Protein AF-A0A814H463-F1 (afdb_monomer_lite)

pLDDT: mean 72.09, std 17.83, range [36.09, 96.56]

Radius of gyration: 18.34 Å; chains: 1; bounding box: 40×36×51 Å

Secondary structure (DSSP, 8-state):
--HHHHHHHHHTT---EEE-SSTTSSS-HHHHHHHHHH----SS--HHHHHH---SHHHHS-TTS--S-B-TTS-B---SEEEEETT-TT-SS---HHHHH-TTSSS-TT--TTS-HHHHHHHHTS-S-GGGTT-HHHHHHHHHHHHHHHHHHHS-TTSPPEEEEE-

Foldseek 3Di:
DAPVVVVVCVVVVHFFEDEQLLLLWLDFLQQSLQCAQFQQHDLDDTLCCLPVVQNDNVSRRDPRRRHDQAGPNGDHDAGQEYEAAPVCPDSNSPPPVCLVPVVPPVVRPVDPVVDDPVRVVVVSPDDPNCVCDPDVVVRVVNRVVSNQVSQCVRDPPVRRHHYHYHD

Structure (mmCIF, N/CA/C/O backbone):
data_AF-A0A814H463-F1
#
_entry.id   AF-A0A814H463-F1
#
loop_
_atom_site.group_PDB
_atom_site.id
_atom_site.type_symbol
_atom_site.label_atom_id
_atom_site.label_alt_id
_atom_site.label_comp_id
_atom_site.label_asym_id
_atom_site.label_entity_id
_atom_site.label_seq_id
_atom_site.pdbx_PDB_ins_code
_atom_site.Cartn_x
_atom_site.Cartn_y
_atom_site.Cartn_z
_atom_site.occupancy
_atom_site.B_iso_or_equiv
_atom_site.auth_seq_id
_atom_site.auth_comp_id
_atom_site.auth_asym_id
_atom_site.auth_atom_id
_atom_site.pdbx_PDB_model_num
ATOM 1 N N . MET A 1 1 ? -10.450 9.766 7.659 1.00 85.50 1 MET A N 1
ATOM 2 C CA . MET A 1 1 ? -11.539 9.227 8.511 1.00 85.50 1 MET A CA 1
ATOM 3 C C . MET A 1 1 ? -11.097 9.264 9.975 1.00 85.50 1 MET A C 1
ATOM 5 O O . MET A 1 1 ? -9.921 9.019 10.214 1.00 85.50 1 MET A O 1
ATOM 9 N N . THR A 1 2 ? -11.968 9.618 10.927 1.00 95.38 2 THR A N 1
ATOM 10 C CA . THR A 1 2 ? -11.682 9.537 12.383 1.00 95.38 2 THR A CA 1
ATOM 11 C C . THR A 1 2 ? -12.017 8.148 12.931 1.00 95.38 2 THR A C 1
ATOM 13 O O . THR A 1 2 ? -12.768 7.403 12.295 1.00 95.38 2 THR A O 1
ATOM 16 N N . ASN A 1 3 ? -11.519 7.794 14.117 1.00 94.88 3 ASN A N 1
ATOM 17 C CA . ASN A 1 3 ? -11.792 6.499 14.737 1.00 94.88 3 ASN A CA 1
ATOM 18 C C . ASN A 1 3 ? -13.282 6.313 15.063 1.00 94.88 3 ASN A C 1
ATOM 20 O O . ASN A 1 3 ? -13.845 5.250 14.816 1.00 94.88 3 ASN A O 1
ATOM 24 N N . GLY A 1 4 ? -13.963 7.366 15.527 1.00 96.06 4 GLY A N 1
ATOM 25 C CA . GLY A 1 4 ? -15.411 7.318 15.773 1.00 96.06 4 GLY A CA 1
ATOM 26 C C . GLY A 1 4 ? -16.220 6.965 14.517 1.00 96.06 4 GLY A C 1
ATOM 27 O O . GLY A 1 4 ? -17.111 6.118 14.569 1.00 96.06 4 GLY A O 1
ATOM 28 N N . MET A 1 5 ? -15.862 7.553 13.372 1.00 95.56 5 MET A N 1
ATOM 29 C CA . MET A 1 5 ? -16.494 7.270 12.079 1.00 95.56 5 MET A CA 1
ATOM 30 C C . MET A 1 5 ? -16.173 5.853 11.582 1.00 95.56 5 MET A C 1
ATOM 32 O O . MET A 1 5 ? -17.073 5.140 11.144 1.00 95.56 5 MET A O 1
ATOM 36 N N . LEU A 1 6 ? -14.919 5.409 11.724 1.00 94.06 6 LEU A N 1
ATOM 37 C CA . LEU A 1 6 ? -14.509 4.037 11.412 1.00 94.06 6 LEU A CA 1
ATOM 38 C C . LEU A 1 6 ? -15.316 3.010 12.227 1.00 94.06 6 LEU A C 1
ATOM 40 O O . LEU A 1 6 ? -15.802 2.019 11.683 1.00 94.06 6 LEU A O 1
ATOM 44 N N . MET A 1 7 ? -15.497 3.248 13.530 1.00 94.75 7 MET A N 1
ATOM 45 C CA . MET A 1 7 ? -16.308 2.377 14.384 1.00 94.75 7 MET A CA 1
ATOM 46 C C . MET A 1 7 ? -17.787 2.398 13.992 1.00 94.75 7 MET A C 1
ATOM 48 O O . MET A 1 7 ? -18.442 1.359 14.054 1.00 94.75 7 MET A O 1
ATOM 52 N N . ALA A 1 8 ? -18.321 3.545 13.565 1.00 95.94 8 ALA A N 1
ATOM 53 C CA . ALA A 1 8 ? -19.694 3.637 13.077 1.00 95.94 8 ALA A CA 1
ATOM 54 C C . ALA A 1 8 ? -19.913 2.780 11.819 1.00 95.94 8 ALA A C 1
ATOM 56 O O . ALA A 1 8 ? -20.891 2.039 11.767 1.00 95.94 8 ALA A O 1
ATOM 57 N N . PHE A 1 9 ? -18.981 2.797 10.860 1.00 94.00 9 PHE A N 1
ATOM 58 C CA . PHE A 1 9 ? -19.033 1.924 9.680 1.00 94.00 9 PHE A CA 1
ATOM 59 C C . PHE A 1 9 ? -19.016 0.444 10.052 1.00 94.00 9 PHE A C 1
ATOM 61 O O . PHE A 1 9 ? -19.872 -0.316 9.602 1.00 94.00 9 PHE A O 1
ATOM 68 N N . ARG A 1 10 ? -18.117 0.048 10.957 1.00 91.88 10 ARG A N 1
ATOM 69 C CA . ARG A 1 10 ? -18.047 -1.340 11.430 1.00 91.88 10 ARG A CA 1
ATOM 70 C C . ARG A 1 10 ? -19.323 -1.802 12.124 1.00 91.88 10 ARG A C 1
ATOM 72 O O . ARG A 1 10 ? -19.746 -2.929 11.912 1.00 91.88 10 ARG A O 1
ATOM 79 N N . ARG A 1 11 ? -19.970 -0.937 12.915 1.00 96.06 11 ARG A N 1
ATOM 80 C CA . ARG A 1 11 ? -21.266 -1.245 13.554 1.00 96.06 11 ARG A CA 1
ATOM 81 C C . ARG A 1 11 ? -22.400 -1.451 12.549 1.00 96.06 11 ARG A C 1
ATOM 83 O O . ARG A 1 11 ? -23.375 -2.107 12.886 1.00 96.06 11 ARG A O 1
ATOM 90 N N . GLN A 1 12 ? -22.269 -0.902 11.344 1.00 96.56 12 GLN A N 1
ATOM 91 C CA . GLN A 1 12 ? -23.203 -1.097 10.233 1.00 96.56 12 GLN A CA 1
ATOM 92 C C . GLN A 1 12 ? -22.777 -2.245 9.300 1.00 96.56 12 GLN A C 1
ATOM 94 O O . GLN A 1 12 ? -23.306 -2.361 8.200 1.00 96.56 12 GLN A O 1
ATOM 99 N N . ASN A 1 13 ? -21.819 -3.087 9.715 1.00 93.06 13 ASN A N 1
ATOM 100 C CA . ASN A 1 13 ? -21.256 -4.181 8.915 1.00 93.06 13 ASN A CA 1
ATOM 101 C C . ASN A 1 13 ? -20.676 -3.733 7.559 1.00 93.06 13 ASN A C 1
ATOM 103 O O . ASN A 1 13 ? -20.691 -4.491 6.591 1.00 93.06 13 ASN A O 1
ATOM 107 N N . LEU A 1 14 ? -20.149 -2.508 7.483 1.00 92.94 14 LEU A N 1
ATOM 108 C CA . LEU A 1 14 ? -19.437 -2.028 6.302 1.00 92.94 14 LEU A CA 1
ATOM 109 C C . LEU A 1 14 ? -17.956 -2.405 6.391 1.00 92.94 14 LEU A C 1
ATOM 111 O O . LEU A 1 14 ? -17.269 -2.019 7.341 1.00 92.94 14 LEU A O 1
ATOM 115 N N . SER A 1 15 ? -17.469 -3.131 5.385 1.00 90.69 15 SER A N 1
ATOM 116 C CA . SER A 1 15 ? -16.057 -3.493 5.248 1.00 90.69 15 SER A CA 1
ATOM 117 C C . SER A 1 15 ? -15.208 -2.303 4.808 1.00 90.69 15 SER A C 1
ATOM 119 O O . SER A 1 15 ? -15.599 -1.512 3.949 1.00 90.69 15 SER A O 1
ATOM 121 N N . ILE A 1 16 ? -14.007 -2.206 5.369 1.00 91.25 16 ILE A N 1
ATOM 122 C CA . ILE A 1 16 ? -13.009 -1.201 5.027 1.00 91.25 16 ILE A CA 1
ATOM 123 C C . ILE A 1 16 ? -12.014 -1.812 4.050 1.00 91.25 16 ILE A C 1
ATOM 125 O O . ILE A 1 16 ? -11.153 -2.609 4.428 1.00 91.25 16 ILE A O 1
ATOM 129 N N . ILE A 1 17 ? -12.144 -1.407 2.791 1.00 91.06 17 ILE A N 1
ATOM 130 C CA . ILE A 1 17 ? -11.263 -1.809 1.699 1.00 91.06 17 ILE A CA 1
ATOM 131 C C . ILE A 1 17 ? -10.278 -0.674 1.433 1.00 91.06 17 ILE A C 1
ATOM 133 O O . ILE A 1 17 ? -10.687 0.478 1.277 1.00 91.06 17 ILE A O 1
ATOM 137 N N . VAL A 1 18 ? -8.989 -0.994 1.375 1.00 87.75 18 VAL A N 1
ATOM 138 C CA . VAL A 1 18 ? -7.926 -0.024 1.092 1.00 87.75 18 VAL A CA 1
ATOM 139 C C . VAL A 1 18 ? -7.151 -0.458 -0.145 1.00 87.75 18 VAL A C 1
ATOM 141 O O . VAL A 1 18 ? -6.813 -1.629 -0.293 1.00 87.75 18 VAL A O 1
ATOM 144 N N . ILE A 1 19 ? -6.867 0.497 -1.030 1.00 82.94 19 ILE A N 1
ATOM 145 C CA . ILE A 1 19 ? -5.918 0.325 -2.133 1.00 82.94 19 ILE A CA 1
ATOM 146 C C . ILE A 1 19 ? -4.557 0.803 -1.629 1.00 82.94 19 ILE A C 1
ATOM 148 O O . ILE A 1 19 ? -4.449 1.943 -1.174 1.00 82.94 19 ILE A O 1
ATOM 152 N N . SER A 1 20 ? -3.547 -0.066 -1.683 1.00 74.56 20 SER A N 1
ATOM 153 C CA . SER A 1 20 ? -2.204 0.257 -1.191 1.00 74.56 20 SER A CA 1
ATOM 154 C C . SER A 1 20 ? -1.554 1.346 -2.055 1.00 74.56 20 SER A C 1
ATOM 156 O O . SER A 1 20 ? -1.396 1.145 -3.263 1.00 74.56 20 SER A O 1
ATOM 158 N N . PRO A 1 21 ? -1.135 2.485 -1.472 1.00 64.94 21 PRO A N 1
ATOM 159 C CA . PRO A 1 21 ? -0.386 3.507 -2.200 1.00 64.94 21 PRO A CA 1
ATOM 160 C C . PRO A 1 21 ? 1.077 3.104 -2.428 1.00 64.94 21 PRO A C 1
ATOM 162 O O . PRO A 1 21 ? 1.721 3.617 -3.338 1.00 64.94 21 PRO A O 1
ATOM 165 N N . ALA A 1 22 ? 1.622 2.208 -1.598 1.00 69.75 22 ALA A N 1
ATOM 166 C CA . ALA A 1 22 ? 3.014 1.781 -1.683 1.00 69.75 22 ALA A CA 1
ATOM 167 C C . ALA A 1 22 ? 3.231 0.816 -2.852 1.00 69.75 22 ALA A C 1
ATOM 169 O O . ALA A 1 22 ? 4.258 0.885 -3.518 1.00 69.75 22 ALA A O 1
ATOM 170 N N . PHE A 1 23 ? 2.255 -0.046 -3.136 1.00 68.69 23 PHE A N 1
ATOM 171 C CA . PHE A 1 23 ? 2.381 -1.135 -4.104 1.00 68.69 23 PHE A CA 1
ATOM 172 C C . PHE A 1 23 ? 2.680 -0.697 -5.549 1.00 68.69 23 PHE A C 1
ATOM 174 O O . PHE A 1 23 ? 3.088 -1.487 -6.388 1.00 68.69 23 PHE A O 1
ATOM 181 N N . THR A 1 24 ? 2.532 0.588 -5.840 1.00 62.59 24 THR A N 1
ATOM 182 C CA . THR A 1 24 ? 2.721 1.166 -7.175 1.00 62.59 24 THR A CA 1
ATOM 183 C C . THR A 1 24 ? 4.151 1.660 -7.389 1.00 62.59 24 THR A C 1
ATOM 185 O O . THR A 1 24 ? 4.487 2.237 -8.423 1.00 62.59 24 THR A O 1
ATOM 188 N N . GLN A 1 25 ? 5.002 1.441 -6.385 1.00 71.25 25 GLN A N 1
ATOM 189 C CA . GLN A 1 25 ? 6.413 1.771 -6.382 1.00 71.25 25 GLN A CA 1
ATOM 190 C C . GLN A 1 25 ? 7.261 0.587 -6.840 1.00 71.25 25 GLN A C 1
ATOM 192 O O . GLN A 1 25 ? 6.997 -0.559 -6.489 1.00 71.25 25 GLN A O 1
ATOM 197 N N . CYS A 1 26 ? 8.354 0.881 -7.544 1.00 72.69 26 CYS A N 1
ATOM 198 C CA . CYS A 1 26 ? 9.319 -0.121 -7.995 1.00 72.69 26 CYS A CA 1
ATOM 199 C C . CYS A 1 26 ? 10.256 -0.591 -6.871 1.00 72.69 26 CYS A C 1
ATOM 201 O O . CYS A 1 26 ? 11.472 -0.376 -6.928 1.00 72.69 26 CYS A O 1
ATOM 203 N N . TYR A 1 27 ? 9.686 -1.231 -5.854 1.00 77.69 27 TYR A N 1
ATOM 204 C CA . TYR A 1 27 ? 10.400 -1.853 -4.744 1.00 77.69 27 TYR A CA 1
ATOM 205 C C . TYR A 1 27 ? 9.975 -3.306 -4.566 1.00 77.69 27 TYR A C 1
ATOM 207 O O . TYR A 1 27 ? 8.881 -3.695 -4.958 1.00 77.69 27 TYR A O 1
ATOM 215 N N . ASP A 1 28 ? 10.844 -4.095 -3.940 1.00 81.50 28 ASP A N 1
ATOM 216 C CA . ASP A 1 28 ? 10.504 -5.457 -3.551 1.00 81.50 28 ASP A CA 1
ATOM 217 C C . ASP A 1 28 ? 9.440 -5.465 -2.441 1.00 81.50 28 ASP A C 1
ATOM 219 O O . ASP A 1 28 ? 9.294 -4.508 -1.670 1.00 81.50 28 ASP A O 1
ATOM 223 N N . GLY A 1 29 ? 8.732 -6.586 -2.314 1.00 83.19 29 GLY A N 1
ATOM 224 C CA . GLY A 1 29 ? 7.609 -6.709 -1.386 1.00 83.19 29 GLY A CA 1
ATOM 225 C C . GLY A 1 29 ? 7.938 -6.427 0.082 1.00 83.19 29 GLY A C 1
ATOM 226 O O . GLY A 1 29 ? 7.078 -5.934 0.813 1.00 83.19 29 GLY A O 1
ATOM 227 N N . THR A 1 30 ? 9.174 -6.684 0.528 1.00 88.50 30 THR A N 1
ATOM 228 C CA . THR A 1 30 ? 9.589 -6.392 1.909 1.00 88.50 30 THR A CA 1
ATOM 229 C C . THR A 1 30 ? 9.639 -4.888 2.137 1.00 88.50 30 THR A C 1
ATOM 231 O O . THR A 1 30 ? 9.033 -4.387 3.082 1.00 88.50 30 THR A O 1
ATOM 234 N N . SER A 1 31 ? 10.321 -4.164 1.247 1.00 87.00 31 SER A N 1
ATOM 235 C CA . SER A 1 31 ? 10.424 -2.704 1.298 1.00 87.00 31 SER A CA 1
ATOM 236 C C . SER A 1 31 ? 9.043 -2.042 1.248 1.00 87.00 31 SER A C 1
ATOM 238 O O . SER A 1 31 ? 8.770 -1.114 2.008 1.00 87.00 31 SER A O 1
ATOM 240 N N . LEU A 1 32 ? 8.146 -2.557 0.401 1.00 84.62 32 LEU A N 1
ATOM 241 C CA . LEU A 1 32 ? 6.760 -2.093 0.308 1.00 84.62 32 LEU A CA 1
ATOM 242 C C . LEU A 1 32 ? 5.985 -2.310 1.610 1.00 84.62 32 LEU A C 1
ATOM 244 O O . LEU A 1 32 ? 5.335 -1.386 2.096 1.00 84.62 32 LEU A O 1
ATOM 248 N N . GLY A 1 33 ? 6.084 -3.500 2.206 1.00 88.75 33 GLY A N 1
ATOM 249 C CA . GLY A 1 33 ? 5.427 -3.803 3.476 1.00 88.75 33 GLY A CA 1
ATOM 250 C C . GLY A 1 33 ? 5.954 -2.942 4.626 1.00 88.75 33 GLY A C 1
ATOM 251 O O . GLY A 1 33 ? 5.171 -2.414 5.413 1.00 88.75 33 GLY A O 1
ATOM 252 N N . LEU A 1 34 ? 7.272 -2.751 4.724 1.00 89.94 34 LEU A N 1
ATOM 253 C CA . LEU A 1 34 ? 7.882 -1.922 5.770 1.00 89.94 34 LEU A CA 1
ATOM 254 C C . LEU A 1 34 ? 7.455 -0.456 5.648 1.00 89.94 34 LEU A C 1
ATOM 256 O O . LEU A 1 34 ? 7.088 0.171 6.648 1.00 89.94 34 LEU A O 1
ATOM 260 N N . LEU A 1 35 ? 7.414 0.064 4.422 1.00 85.75 35 LEU A N 1
ATOM 261 C CA . LEU A 1 35 ? 6.891 1.395 4.159 1.00 85.75 35 LEU A CA 1
ATOM 262 C C . LEU A 1 35 ? 5.412 1.495 4.541 1.00 85.75 35 LEU A C 1
ATOM 264 O O . LEU A 1 35 ? 5.008 2.462 5.184 1.00 85.75 35 LEU A O 1
ATOM 268 N N . GLU A 1 36 ? 4.595 0.509 4.175 1.00 87.75 36 GLU A N 1
ATOM 269 C CA . GLU A 1 36 ? 3.152 0.621 4.354 1.00 87.75 36 GLU A CA 1
ATOM 270 C C . GLU A 1 36 ? 2.711 0.451 5.820 1.00 87.75 36 GLU A C 1
ATOM 272 O O . GLU A 1 36 ? 1.894 1.205 6.357 1.00 87.75 36 GLU A O 1
ATOM 277 N N . PHE A 1 37 ? 3.288 -0.536 6.498 1.00 89.50 37 PHE A N 1
ATOM 278 C CA . PHE A 1 37 ? 2.876 -0.928 7.841 1.00 89.50 37 PHE A CA 1
ATOM 279 C C . PHE A 1 37 ? 3.633 -0.206 8.946 1.00 89.50 37 PHE A C 1
ATOM 281 O O . PHE A 1 37 ? 3.108 -0.087 10.052 1.00 89.50 37 PHE A O 1
ATOM 288 N N . TYR A 1 38 ? 4.847 0.269 8.680 1.00 90.31 38 TYR A N 1
ATOM 289 C CA . TYR A 1 38 ? 5.696 0.900 9.691 1.00 90.31 38 TYR A CA 1
ATOM 290 C C . TYR A 1 38 ? 6.170 2.294 9.290 1.00 90.31 38 TYR A C 1
ATOM 292 O O . TYR A 1 38 ? 6.787 2.963 10.108 1.00 90.31 38 TYR A O 1
ATOM 300 N N . GLY A 1 39 ? 5.878 2.755 8.070 1.00 85.94 39 GLY A N 1
ATOM 301 C CA . GLY A 1 39 ? 6.338 4.061 7.601 1.00 85.94 39 GLY A CA 1
ATOM 302 C C . GLY A 1 39 ? 7.849 4.114 7.393 1.00 85.94 39 GLY A C 1
ATOM 303 O O . GLY A 1 39 ? 8.414 5.198 7.408 1.00 85.94 39 GLY A O 1
ATOM 304 N N . GLN A 1 40 ? 8.512 2.964 7.224 1.00 88.62 40 GLN A N 1
ATOM 305 C CA . GLN A 1 40 ? 9.948 2.908 6.954 1.00 88.62 40 GLN A CA 1
ATOM 306 C C . GLN A 1 40 ? 10.192 3.157 5.470 1.00 88.62 40 GLN A C 1
ATOM 308 O O . GLN A 1 40 ? 9.899 2.312 4.621 1.00 88.62 40 GLN A O 1
ATOM 313 N N . SER A 1 41 ? 10.699 4.340 5.143 1.00 79.38 41 SER A N 1
ATOM 314 C CA . SER A 1 41 ? 10.949 4.708 3.759 1.00 79.38 41 SER A CA 1
ATOM 315 C C . SER A 1 41 ? 12.205 4.014 3.221 1.00 79.38 41 SER A C 1
ATOM 317 O O . SER A 1 41 ? 13.257 4.072 3.854 1.00 79.38 41 SER A O 1
ATOM 319 N N . PRO A 1 42 ? 12.169 3.426 2.011 1.00 77.06 42 PRO A N 1
ATOM 320 C CA . PRO A 1 42 ? 13.383 2.943 1.365 1.00 77.06 42 PRO A CA 1
ATOM 321 C C . PRO A 1 42 ? 14.364 4.098 1.103 1.00 77.06 42 PRO A C 1
ATOM 323 O O . PRO A 1 42 ? 13.968 5.241 0.865 1.00 77.06 42 PRO A O 1
ATOM 326 N N . SER A 1 43 ? 15.662 3.785 1.090 1.00 70.81 43 SER A N 1
ATOM 327 C CA . SER A 1 43 ? 16.737 4.777 0.925 1.00 70.81 43 SER A CA 1
ATOM 328 C C . SER A 1 43 ? 16.746 5.460 -0.448 1.00 70.81 43 SER A C 1
ATOM 330 O O . SER A 1 43 ? 17.177 6.606 -0.570 1.00 70.81 43 SER A O 1
ATOM 332 N N . LYS A 1 44 ? 16.233 4.787 -1.484 1.00 70.81 44 LYS A N 1
ATOM 333 C CA . LYS A 1 44 ? 16.122 5.316 -2.856 1.00 70.81 44 LYS A CA 1
ATOM 334 C C . LYS A 1 44 ? 14.979 6.337 -2.973 1.00 70.81 44 LYS A C 1
ATOM 336 O O . LYS A 1 44 ? 14.073 6.344 -2.144 1.00 70.81 44 LYS A O 1
ATOM 341 N N . ASN A 1 45 ? 14.982 7.148 -4.033 1.00 68.06 45 ASN A N 1
ATOM 342 C CA . ASN A 1 45 ? 13.873 8.058 -4.356 1.00 68.06 45 ASN A CA 1
ATOM 343 C C . ASN A 1 45 ? 12.566 7.280 -4.566 1.00 68.06 45 ASN A C 1
ATOM 345 O O . ASN A 1 45 ? 12.547 6.344 -5.362 1.00 68.06 45 ASN A O 1
ATOM 349 N N . ASN A 1 46 ? 11.497 7.697 -3.885 1.00 69.44 46 ASN A N 1
ATOM 350 C CA . ASN A 1 46 ? 10.167 7.080 -3.912 1.00 69.44 46 ASN A CA 1
ATOM 351 C C . ASN A 1 46 ? 9.072 8.115 -4.249 1.00 69.44 46 ASN A C 1
ATOM 353 O O . ASN A 1 46 ? 9.365 9.291 -4.490 1.00 69.44 46 ASN A O 1
ATOM 357 N N . LEU A 1 47 ? 7.807 7.682 -4.198 1.00 65.50 47 LEU A N 1
ATOM 358 C CA . LEU A 1 47 ? 6.598 8.498 -4.364 1.00 65.50 47 LEU A CA 1
ATOM 359 C C . LEU A 1 47 ? 6.651 9.813 -3.582 1.00 65.50 47 LEU A C 1
ATOM 361 O O . LEU A 1 47 ? 6.183 10.829 -4.078 1.00 65.50 47 LEU A O 1
ATOM 365 N N . PHE A 1 48 ? 7.197 9.816 -2.365 1.00 65.75 48 PHE A N 1
ATOM 366 C CA . PHE A 1 48 ? 7.184 11.007 -1.520 1.00 65.75 48 PHE A CA 1
ATOM 367 C C . PHE A 1 48 ? 8.074 12.109 -2.058 1.00 65.75 48 PHE A C 1
ATOM 369 O O . PHE A 1 48 ? 7.661 13.264 -2.090 1.00 65.75 48 PHE A O 1
ATOM 376 N N . CYS A 1 49 ? 9.254 11.750 -2.555 1.00 67.81 49 CYS A N 1
ATOM 377 C CA . CYS A 1 49 ? 10.110 12.710 -3.233 1.00 67.81 49 CYS A CA 1
ATOM 378 C C . CYS A 1 49 ? 9.476 13.167 -4.556 1.00 67.81 49 CYS A C 1
ATOM 380 O O . CYS A 1 49 ? 9.536 14.341 -4.900 1.00 67.81 49 CYS A O 1
ATOM 382 N N . GLN A 1 50 ? 8.821 12.256 -5.281 1.00 64.62 50 GLN A N 1
ATOM 383 C CA . GLN A 1 50 ? 8.276 12.539 -6.612 1.00 64.62 50 GLN A CA 1
ATOM 384 C C . GLN A 1 50 ? 6.979 13.366 -6.593 1.00 64.62 50 GLN A C 1
ATOM 386 O O . GLN A 1 50 ? 6.820 14.249 -7.428 1.00 64.62 50 GLN A O 1
ATOM 391 N N . ILE A 1 51 ? 6.069 13.102 -5.653 1.00 58.88 51 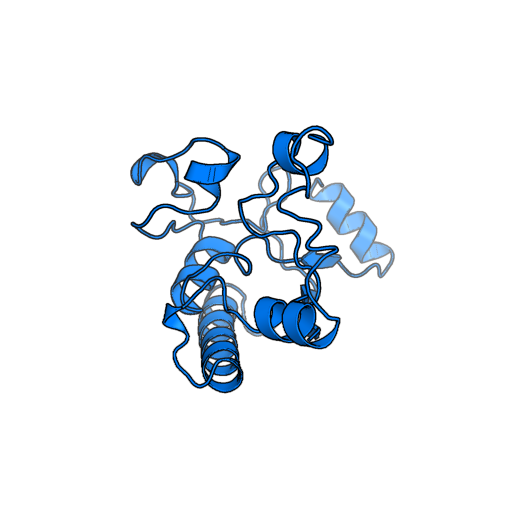ILE A N 1
ATOM 392 C CA . ILE A 1 51 ? 4.751 13.754 -5.563 1.00 58.88 51 ILE A CA 1
ATOM 393 C C . ILE A 1 51 ? 4.747 14.865 -4.515 1.00 58.88 51 ILE A C 1
ATOM 395 O O . ILE A 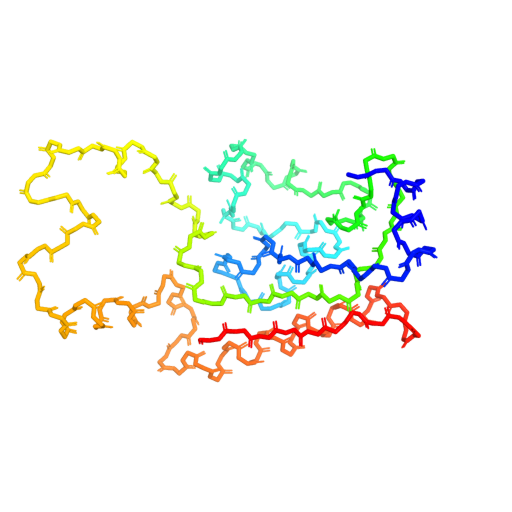1 51 ? 4.205 15.940 -4.756 1.00 58.88 51 ILE A O 1
ATOM 399 N N . PHE A 1 52 ? 5.340 14.611 -3.348 1.00 61.75 52 PHE A N 1
ATOM 400 C CA . PHE A 1 52 ? 5.267 15.518 -2.201 1.00 61.75 52 PHE A CA 1
ATOM 401 C C . PHE A 1 52 ? 6.550 16.333 -1.989 1.00 61.75 52 PHE A C 1
ATOM 403 O O . PHE A 1 52 ? 6.583 17.165 -1.091 1.00 61.75 52 PHE A O 1
ATOM 410 N N . GLN A 1 53 ? 7.589 16.116 -2.809 1.00 70.19 53 GLN A N 1
ATOM 411 C CA . GLN A 1 53 ? 8.906 16.762 -2.701 1.00 70.19 53 GLN A CA 1
ATOM 412 C C . GLN A 1 53 ? 9.618 16.527 -1.356 1.00 70.19 53 GLN A C 1
ATOM 414 O O . GLN A 1 53 ? 10.526 17.265 -0.983 1.00 70.19 53 GLN A O 1
ATOM 419 N N . ILE A 1 54 ? 9.248 15.460 -0.645 1.00 70.19 54 ILE A N 1
ATOM 420 C CA . ILE A 1 54 ? 9.898 15.039 0.599 1.00 70.19 54 ILE A CA 1
ATOM 421 C C . ILE A 1 54 ? 10.986 14.033 0.217 1.00 70.19 54 ILE A C 1
ATOM 423 O O . ILE A 1 54 ? 10.706 12.849 0.023 1.00 70.19 54 ILE A O 1
ATOM 427 N N . CYS A 1 55 ? 12.211 14.519 0.007 1.00 76.62 55 CYS A N 1
ATOM 428 C CA . CYS A 1 55 ? 13.309 13.725 -0.562 1.00 76.62 55 CYS A CA 1
ATOM 429 C C . CYS A 1 55 ? 14.381 13.303 0.452 1.00 76.62 55 CYS A C 1
ATOM 431 O O . CYS A 1 55 ? 15.063 12.301 0.222 1.00 76.62 55 CYS A O 1
ATOM 433 N N . ASP A 1 56 ? 14.530 14.021 1.567 1.00 78.69 56 ASP A N 1
ATOM 434 C CA . ASP A 1 56 ? 15.491 13.651 2.608 1.00 78.69 56 ASP A CA 1
ATOM 435 C C . ASP A 1 56 ? 15.080 12.303 3.234 1.00 78.69 56 ASP A C 1
ATOM 437 O O . ASP A 1 56 ? 13.915 12.135 3.596 1.00 78.69 56 ASP A O 1
ATOM 441 N N . PRO A 1 57 ? 15.966 11.289 3.316 1.00 73.75 57 PRO A N 1
ATOM 442 C CA . PRO A 1 57 ? 15.675 10.051 4.040 1.00 73.75 57 PRO A CA 1
ATOM 443 C C . PRO A 1 57 ? 15.092 10.262 5.444 1.00 73.75 57 PRO A C 1
ATOM 445 O O . PRO A 1 57 ? 14.175 9.535 5.813 1.00 73.75 57 PRO A O 1
ATOM 448 N N . ILE A 1 58 ? 15.574 11.263 6.187 1.00 76.12 58 ILE A N 1
ATOM 449 C CA . ILE A 1 58 ? 15.162 11.531 7.573 1.00 76.12 58 ILE A CA 1
ATOM 450 C C . ILE A 1 58 ? 13.702 11.995 7.636 1.00 76.12 58 ILE A C 1
ATOM 452 O O . ILE A 1 58 ? 12.970 11.603 8.539 1.00 76.12 58 ILE A O 1
ATOM 456 N N . ASP A 1 59 ? 13.259 12.773 6.648 1.00 76.94 59 ASP A N 1
ATOM 457 C CA . ASP A 1 59 ? 11.910 13.354 6.615 1.00 76.94 59 ASP A CA 1
ATOM 458 C C . ASP A 1 59 ? 10.849 12.399 6.044 1.00 76.94 59 ASP A C 1
ATOM 460 O O . ASP A 1 59 ? 9.654 12.702 6.056 1.00 76.94 59 ASP A O 1
ATOM 464 N N . ARG A 1 60 ? 11.270 11.253 5.497 1.00 76.19 60 ARG A N 1
ATOM 465 C CA . ARG A 1 60 ? 10.377 10.280 4.850 1.00 76.19 60 ARG A CA 1
ATOM 466 C C . ARG A 1 60 ? 9.905 9.169 5.780 1.00 76.19 60 ARG A C 1
ATOM 468 O O . ARG A 1 60 ? 8.969 8.453 5.420 1.00 76.19 60 ARG A O 1
ATOM 475 N N . GLU A 1 61 ? 10.556 8.988 6.922 1.00 82.69 61 GLU A N 1
ATOM 476 C CA . GLU A 1 61 ? 10.175 7.970 7.897 1.00 82.69 61 GLU A CA 1
ATOM 477 C C . GLU A 1 61 ? 9.088 8.489 8.843 1.00 82.69 61 GLU A C 1
ATOM 479 O O . GLU A 1 61 ? 9.133 9.629 9.304 1.00 82.69 61 GLU A O 1
ATOM 484 N N . ASP A 1 62 ? 8.103 7.647 9.164 1.00 83.31 62 ASP A N 1
ATOM 485 C CA . ASP A 1 62 ? 7.166 7.963 10.245 1.00 83.31 62 ASP A CA 1
ATOM 486 C C . ASP A 1 62 ? 7.891 7.836 11.596 1.00 83.31 62 ASP A C 1
ATOM 488 O O . ASP A 1 62 ? 8.219 6.714 12.002 1.00 83.31 62 ASP A O 1
ATOM 492 N N . PRO A 1 63 ? 8.077 8.934 12.355 1.00 81.75 63 PRO A N 1
ATOM 493 C CA . PRO A 1 63 ? 8.803 8.896 13.623 1.00 81.75 63 PRO A CA 1
ATOM 494 C C . PRO A 1 63 ? 8.117 8.028 14.686 1.00 81.75 63 PRO A C 1
ATOM 496 O O . PRO A 1 63 ? 8.741 7.652 15.676 1.00 81.75 63 PRO A O 1
ATOM 499 N N . ASN A 1 64 ? 6.833 7.702 14.510 1.00 84.25 64 ASN A N 1
ATOM 500 C CA . ASN A 1 64 ? 6.072 6.865 15.435 1.00 84.25 64 ASN A CA 1
ATOM 501 C C . ASN A 1 64 ? 5.954 5.403 14.979 1.00 84.25 64 ASN A C 1
ATOM 503 O O . ASN A 1 64 ? 5.306 4.611 15.668 1.00 84.25 64 ASN A O 1
ATOM 507 N N . GLY A 1 65 ? 6.508 5.039 13.818 1.00 85.69 65 GLY A N 1
ATOM 508 C CA . GLY A 1 65 ? 6.450 3.675 13.288 1.00 85.69 65 GLY A CA 1
ATOM 509 C C . GLY A 1 65 ? 5.027 3.148 13.042 1.00 85.69 65 GLY A C 1
ATOM 510 O O . GLY A 1 65 ? 4.783 1.933 13.080 1.00 85.69 65 GLY A O 1
ATOM 511 N N . LYS A 1 66 ? 4.040 4.038 12.873 1.00 84.44 66 LYS A N 1
ATOM 512 C CA . LYS A 1 66 ? 2.629 3.670 12.702 1.00 84.44 66 LYS A CA 1
ATOM 513 C C . LYS A 1 66 ? 2.320 3.296 11.258 1.00 84.44 66 LYS A C 1
ATOM 515 O O . LYS A 1 66 ? 1.471 2.424 11.061 1.00 84.44 66 LYS A O 1
ATOM 520 N N . GLY A 1 67 ? 3.028 3.885 10.296 1.00 87.56 67 GLY A N 1
ATOM 521 C CA . GLY A 1 67 ? 2.793 3.683 8.869 1.00 87.56 67 GLY A CA 1
ATOM 522 C C . GLY A 1 67 ? 1.495 4.345 8.415 1.00 87.56 67 GLY A C 1
ATOM 523 O O . GLY A 1 67 ? 1.100 5.383 8.940 1.00 87.56 67 GLY A O 1
ATOM 524 N N . TRP A 1 68 ? 0.809 3.747 7.441 1.00 84.62 68 TRP A N 1
ATOM 525 C CA . TRP A 1 68 ? -0.323 4.398 6.767 1.00 84.62 68 TRP A CA 1
ATOM 526 C C . TRP A 1 68 ? -1.697 4.071 7.349 1.00 84.62 68 TRP A C 1
ATOM 528 O O . TRP A 1 68 ? -2.654 4.820 7.144 1.00 84.62 68 TRP A O 1
ATOM 538 N N . PHE A 1 69 ? -1.825 2.969 8.090 1.00 88.25 69 PHE A N 1
ATOM 539 C CA . PHE A 1 69 ? -3.109 2.513 8.631 1.00 88.25 69 PHE A CA 1
ATOM 540 C C . PHE A 1 69 ? -3.430 3.175 9.971 1.00 88.25 69 PHE A C 1
ATOM 542 O O . PHE A 1 69 ? -3.563 2.533 11.015 1.00 88.25 69 PHE A O 1
ATOM 549 N N . VAL A 1 70 ? -3.563 4.496 9.919 1.00 89.38 70 VAL A N 1
ATOM 550 C CA . VAL A 1 70 ? -3.911 5.364 11.041 1.00 89.38 70 VAL A CA 1
ATOM 551 C C . VAL A 1 70 ? -5.070 6.274 10.660 1.00 89.38 70 VAL A C 1
ATOM 553 O O . VAL A 1 70 ? -5.166 6.790 9.548 1.00 89.38 70 VAL A O 1
ATOM 556 N N . THR A 1 71 ? -5.991 6.468 11.593 1.00 90.88 71 THR A N 1
ATOM 557 C CA . THR A 1 71 ? -7.080 7.429 11.446 1.00 90.88 71 THR A CA 1
ATOM 558 C C . THR A 1 71 ? -6.563 8.857 11.632 1.00 90.88 71 THR A C 1
ATOM 560 O O . THR A 1 71 ? -5.476 9.087 12.158 1.00 90.88 71 THR A O 1
ATOM 563 N N . LYS A 1 72 ? -7.358 9.856 11.229 1.00 89.94 72 LYS A N 1
ATOM 564 C CA . LYS A 1 72 ? -6.986 11.283 11.329 1.00 89.94 72 LYS A CA 1
ATOM 565 C C . LYS A 1 72 ? -6.696 11.731 12.772 1.00 89.94 72 LYS A C 1
ATOM 567 O O . LYS A 1 72 ? -5.925 12.653 12.989 1.00 89.94 72 LYS A O 1
ATOM 572 N N . ASP A 1 73 ? -7.331 11.085 13.739 1.00 93.69 73 ASP A N 1
ATOM 573 C CA . ASP A 1 73 ? -7.148 11.257 15.183 1.00 93.69 73 ASP A CA 1
ATOM 574 C C . ASP A 1 73 ? -6.043 10.351 15.770 1.00 93.69 73 ASP A C 1
ATOM 576 O O . ASP A 1 73 ? -5.895 10.267 16.984 1.00 93.69 73 ASP A O 1
ATOM 580 N N . GLY A 1 74 ? -5.238 9.695 14.926 1.00 88.94 74 GLY A N 1
ATOM 581 C CA . GLY A 1 74 ? -3.988 9.034 15.312 1.00 88.94 74 GLY A CA 1
ATOM 582 C C . GLY A 1 74 ? -4.115 7.599 15.830 1.00 88.94 74 GLY A C 1
ATOM 583 O O . GLY A 1 74 ? -3.116 7.047 16.310 1.00 88.94 74 GLY A O 1
ATOM 584 N N . PHE A 1 75 ? -5.300 6.988 15.733 1.00 90.81 75 PHE A N 1
ATOM 585 C CA . PHE A 1 75 ? -5.529 5.599 16.133 1.00 90.81 75 PHE A CA 1
ATOM 586 C C . PHE A 1 75 ? -5.179 4.645 14.998 1.00 90.81 75 PHE A C 1
ATOM 588 O O . PHE A 1 75 ? -5.637 4.810 13.868 1.00 90.81 75 PHE A O 1
ATOM 595 N N . SER A 1 76 ? -4.395 3.616 15.307 1.00 89.00 76 SER A N 1
ATOM 596 C CA . SER A 1 76 ? -4.114 2.552 14.350 1.00 89.00 76 SER A CA 1
ATOM 597 C C . SER A 1 76 ? -5.382 1.762 14.045 1.00 89.00 76 SER A C 1
ATOM 599 O O . SER A 1 76 ? -6.197 1.496 14.933 1.00 89.00 76 SER A O 1
ATOM 601 N N . PHE A 1 77 ? -5.532 1.337 12.798 1.00 90.38 77 PHE A N 1
ATOM 602 C CA . PHE A 1 77 ? -6.587 0.420 12.399 1.00 90.38 77 PHE A CA 1
ATOM 603 C C . PHE A 1 77 ? -6.042 -0.680 11.492 1.00 90.38 77 PHE A C 1
ATOM 605 O O . PHE A 1 77 ? -4.947 -0.590 10.950 1.00 90.38 77 PHE A O 1
ATOM 612 N N . THR A 1 78 ? -6.835 -1.731 11.335 1.00 90.94 78 THR A N 1
ATOM 613 C CA . THR A 1 78 ? -6.565 -2.826 10.402 1.00 90.94 78 THR A CA 1
ATOM 614 C C . THR A 1 78 ? -7.652 -2.798 9.336 1.00 90.94 78 THR A C 1
ATOM 616 O O . THR A 1 78 ? -8.822 -2.813 9.730 1.00 90.94 78 THR A O 1
ATOM 619 N N . PRO A 1 79 ? -7.333 -2.705 8.037 1.00 90.94 79 PRO A N 1
ATOM 620 C CA . PRO A 1 79 ? -8.337 -2.833 6.985 1.00 90.94 79 PRO A CA 1
ATOM 621 C C . PRO A 1 79 ? -8.894 -4.260 6.945 1.00 90.94 79 PRO A C 1
ATOM 623 O O . PRO A 1 79 ? -8.241 -5.202 7.387 1.00 90.94 79 PRO A O 1
ATOM 626 N N . ASP A 1 80 ? -10.101 -4.423 6.414 1.00 91.75 80 ASP A N 1
ATOM 627 C CA . ASP A 1 80 ? -10.686 -5.752 6.220 1.00 91.75 80 ASP A CA 1
ATOM 628 C C . ASP A 1 80 ? -10.122 -6.405 4.947 1.00 91.75 80 ASP A C 1
ATOM 630 O O . ASP A 1 80 ? -9.923 -7.620 4.905 1.00 91.75 80 ASP A O 1
ATOM 634 N N . LEU A 1 81 ? -9.800 -5.587 3.937 1.00 91.12 81 LEU A N 1
ATOM 635 C CA . LEU A 1 81 ? -9.207 -6.029 2.679 1.00 91.12 81 LEU A CA 1
ATOM 636 C C . LEU A 1 81 ? -8.205 -5.005 2.131 1.00 91.12 81 LEU A C 1
ATOM 638 O O . LEU A 1 81 ? -8.479 -3.802 2.093 1.00 91.12 81 LEU A O 1
ATOM 642 N N . LEU A 1 82 ? -7.061 -5.505 1.671 1.00 89.12 82 LEU A N 1
ATOM 643 C CA . LEU A 1 82 ? -6.086 -4.791 0.856 1.00 89.12 82 LEU A CA 1
ATOM 644 C C . LEU A 1 82 ? -6.278 -5.197 -0.605 1.00 89.12 82 LEU A C 1
ATOM 646 O O . LEU A 1 82 ? -6.182 -6.374 -0.953 1.00 89.12 82 LEU A O 1
ATOM 650 N N . ASN A 1 83 ? -6.587 -4.220 -1.451 1.00 85.88 83 ASN A N 1
ATOM 651 C CA . ASN A 1 83 ? -6.812 -4.422 -2.874 1.00 85.88 83 ASN A CA 1
ATOM 652 C C . ASN A 1 83 ? -5.588 -3.955 -3.665 1.00 85.88 83 ASN A C 1
ATOM 654 O O . ASN A 1 83 ? -5.298 -2.758 -3.717 1.00 85.88 83 ASN A O 1
ATOM 658 N N . PHE A 1 84 ? -4.907 -4.897 -4.306 1.00 80.38 84 PHE A N 1
ATOM 659 C CA . PHE A 1 84 ? -3.853 -4.632 -5.275 1.00 80.38 84 PHE A CA 1
ATOM 660 C C . PHE A 1 84 ? -4.453 -4.714 -6.674 1.00 80.38 84 PHE A C 1
ATOM 662 O O . PHE A 1 84 ? -4.811 -5.795 -7.137 1.00 80.38 84 PHE A O 1
ATOM 669 N N . ASP A 1 85 ? -4.611 -3.569 -7.337 1.00 72.81 85 ASP A N 1
ATOM 670 C CA . ASP A 1 85 ? -5.150 -3.512 -8.696 1.00 72.81 85 ASP A CA 1
ATOM 671 C C . ASP A 1 85 ? -4.061 -3.117 -9.695 1.00 72.81 85 ASP A C 1
ATOM 673 O O . ASP A 1 85 ? -3.798 -1.936 -9.915 1.00 72.81 85 ASP A O 1
ATOM 677 N N . GLU A 1 86 ? -3.444 -4.122 -10.315 1.00 63.62 86 GLU A N 1
ATOM 678 C CA . GLU A 1 86 ? -2.424 -3.968 -11.364 1.00 63.62 86 GLU A CA 1
ATOM 679 C C . GLU A 1 86 ? -3.006 -3.409 -12.667 1.00 63.62 86 GLU A C 1
ATOM 681 O O . GLU A 1 86 ? -2.283 -2.910 -13.531 1.00 63.62 86 GLU A O 1
ATOM 686 N N . ARG A 1 87 ? -4.336 -3.458 -12.823 1.00 55.94 87 ARG A N 1
ATOM 687 C CA . ARG A 1 87 ? -5.024 -2.907 -13.995 1.00 55.94 87 ARG A CA 1
ATOM 688 C C . ARG A 1 87 ? -5.202 -1.406 -13.894 1.00 55.94 87 ARG A C 1
ATOM 690 O O . ARG A 1 87 ? -5.598 -0.811 -14.891 1.00 55.94 87 ARG A O 1
ATOM 697 N N . MET A 1 88 ? -4.970 -0.796 -12.728 1.00 51.34 88 MET A N 1
ATOM 698 C CA . MET A 1 88 ? -4.933 0.655 -12.582 1.00 51.34 88 MET A CA 1
ATOM 699 C C . MET A 1 88 ? -3.558 1.154 -13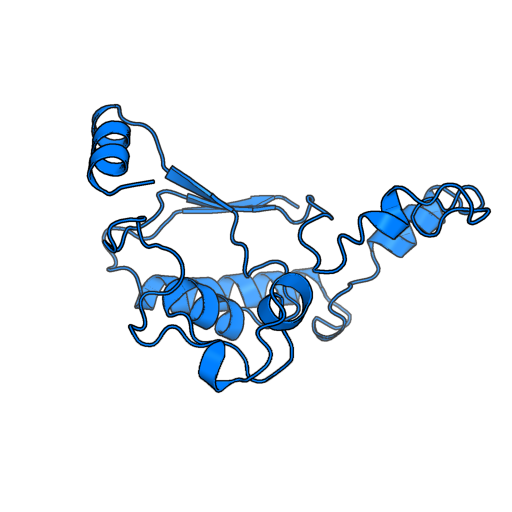.042 1.00 51.34 88 MET A C 1
ATOM 701 O O . MET A 1 88 ? -2.624 1.176 -12.243 1.00 51.34 88 MET A O 1
ATOM 705 N N . PRO A 1 89 ? -3.401 1.660 -14.280 1.00 44.81 89 PRO A N 1
ATOM 706 C CA . PRO A 1 89 ? -2.110 2.115 -14.796 1.00 44.81 89 PRO A CA 1
ATOM 707 C C . PRO A 1 89 ? -1.696 3.472 -14.187 1.00 44.81 89 PRO A C 1
ATOM 709 O O . PRO A 1 89 ? -0.839 4.160 -14.727 1.00 44.81 89 PRO A O 1
ATOM 712 N N . ASN A 1 90 ? -2.345 3.900 -13.096 1.00 36.78 90 ASN A N 1
ATOM 713 C CA . ASN A 1 90 ? -2.559 5.308 -12.745 1.00 36.78 90 ASN A CA 1
ATOM 714 C C . ASN A 1 90 ? -2.092 5.691 -11.336 1.00 36.78 90 ASN A C 1
ATOM 716 O O . ASN A 1 90 ? -2.417 6.770 -10.853 1.00 36.78 90 ASN A O 1
ATOM 720 N N . LEU A 1 91 ? -1.344 4.833 -10.658 1.00 38.72 91 LEU A N 1
ATOM 721 C CA . LEU A 1 91 ? -0.672 5.205 -9.409 1.00 38.72 91 LEU A CA 1
ATOM 722 C C . LEU A 1 91 ? 0.854 5.149 -9.552 1.00 38.72 91 LEU A C 1
ATOM 724 O O . LEU A 1 91 ? 1.590 5.234 -8.569 1.00 38.72 91 LEU A O 1
ATOM 728 N N . VAL A 1 92 ? 1.320 5.050 -10.798 1.00 36.09 92 VAL A N 1
ATOM 729 C CA . VAL A 1 92 ? 2.688 5.375 -11.186 1.00 36.09 92 VAL A CA 1
ATOM 730 C C . VAL A 1 92 ? 2.917 6.842 -10.829 1.00 36.09 92 VAL A C 1
ATOM 732 O O . VAL A 1 92 ? 2.089 7.700 -11.133 1.00 36.09 92 VAL A O 1
ATOM 735 N N . SER A 1 93 ? 4.049 7.146 -10.212 1.00 37.12 93 SER A N 1
ATOM 736 C CA . SER A 1 93 ? 4.448 8.480 -9.744 1.00 37.12 93 SER A CA 1
ATOM 737 C C . SER A 1 93 ? 4.599 9.557 -10.829 1.00 37.12 93 SER A C 1
ATOM 739 O O . SER A 1 93 ? 5.009 10.676 -10.536 1.00 37.12 93 SER A O 1
ATOM 741 N N . TYR A 1 94 ? 4.230 9.253 -12.071 1.00 37.03 94 TYR A N 1
ATOM 742 C CA . TYR A 1 94 ? 4.261 10.167 -13.204 1.00 37.03 94 TYR A CA 1
ATOM 743 C C . TYR A 1 94 ? 2.848 10.404 -13.740 1.00 37.03 94 TYR A C 1
ATOM 745 O O . TYR A 1 94 ? 2.598 10.275 -14.937 1.00 37.03 94 TYR A O 1
ATOM 753 N N . LEU A 1 95 ? 1.903 10.753 -12.863 1.00 39.00 95 LEU A N 1
ATOM 754 C CA . LEU A 1 95 ? 0.655 11.368 -13.309 1.00 39.00 95 LEU A CA 1
ATOM 755 C C . LEU A 1 95 ? 0.920 12.858 -13.569 1.00 39.00 95 LEU A C 1
ATOM 757 O O . LEU A 1 95 ? 0.517 13.738 -12.814 1.00 39.00 95 LEU A O 1
ATOM 761 N N . ASP A 1 96 ? 1.691 13.124 -14.622 1.00 44.41 96 ASP A N 1
ATOM 762 C CA . ASP A 1 96 ? 1.986 14.471 -15.094 1.00 44.41 96 ASP A CA 1
ATOM 763 C C . ASP A 1 96 ? 0.725 15.023 -15.779 1.00 44.41 96 ASP A C 1
ATOM 765 O O . ASP A 1 96 ? 0.422 14.725 -16.939 1.00 44.41 96 ASP A O 1
ATOM 769 N N . TYR A 1 97 ? -0.064 15.767 -15.000 1.00 40.62 97 TYR A N 1
ATOM 770 C CA . TYR A 1 97 ? -1.312 16.387 -15.444 1.00 40.62 97 TYR A CA 1
ATOM 771 C C . TYR A 1 97 ? -1.093 17.333 -16.626 1.00 40.62 97 TYR A C 1
ATOM 773 O O . TYR A 1 97 ? -1.931 17.381 -17.529 1.00 40.62 97 TYR A O 1
ATOM 781 N N . ASP A 1 98 ? 0.046 18.024 -16.666 1.00 46.56 98 ASP A N 1
ATOM 782 C CA . ASP A 1 98 ? 0.383 18.906 -17.773 1.00 46.56 98 ASP A CA 1
ATOM 783 C C . ASP A 1 98 ? 0.655 18.085 -19.030 1.00 46.56 98 ASP A C 1
ATOM 785 O O . ASP A 1 98 ? 0.088 18.392 -20.070 1.00 46.56 98 ASP A O 1
ATOM 789 N N . LYS A 1 99 ? 1.375 16.959 -18.963 1.00 45.94 99 LYS A N 1
ATOM 790 C CA . LYS A 1 99 ? 1.506 16.039 -20.111 1.00 45.94 99 LYS A CA 1
ATOM 791 C C . LYS A 1 99 ? 0.179 15.423 -20.544 1.00 45.94 99 LYS A C 1
ATOM 793 O O . LYS A 1 99 ? -0.041 15.277 -21.745 1.00 45.94 99 LYS A O 1
ATOM 798 N N . LEU A 1 100 ? -0.710 15.089 -19.609 1.00 41.34 100 LEU A N 1
ATOM 799 C CA . LEU A 1 100 ? -2.048 14.549 -19.893 1.00 41.34 100 LEU A CA 1
ATOM 800 C C . LEU A 1 100 ? -2.959 15.565 -20.598 1.00 41.34 100 LEU A C 1
ATOM 802 O O . LEU A 1 100 ? -3.772 15.189 -21.442 1.00 41.34 100 LEU A O 1
ATOM 806 N N . ILE A 1 101 ? -2.819 16.852 -20.281 1.00 44.97 101 ILE A N 1
ATOM 807 C CA . ILE A 1 101 ? -3.657 17.927 -20.827 1.00 44.97 101 ILE A CA 1
ATOM 808 C C . ILE A 1 101 ? -2.978 18.628 -22.016 1.00 44.97 101 ILE A C 1
ATOM 810 O O . ILE A 1 101 ? -3.659 19.272 -22.819 1.00 44.97 101 ILE A O 1
ATOM 814 N N . ASN A 1 102 ? -1.664 18.468 -22.199 1.00 45.25 102 ASN A N 1
ATOM 815 C CA . ASN A 1 102 ? -0.912 19.132 -23.254 1.00 45.25 102 ASN A CA 1
ATOM 816 C C . ASN A 1 102 ? -1.185 18.513 -24.635 1.00 45.25 102 ASN A C 1
ATOM 818 O O . ASN A 1 102 ? -0.446 17.680 -25.154 1.00 45.25 102 ASN A O 1
ATOM 822 N N . ARG A 1 103 ? -2.258 18.995 -25.265 1.00 48.75 103 ARG A N 1
ATOM 823 C CA . ARG A 1 103 ? -2.697 18.653 -26.627 1.00 48.75 103 ARG A CA 1
ATOM 824 C C . ARG A 1 103 ? -1.788 19.204 -27.736 1.00 48.75 103 ARG A C 1
ATOM 826 O O . ARG A 1 103 ? -2.119 19.033 -28.905 1.00 48.75 103 ARG A O 1
ATOM 833 N N . THR A 1 104 ? -0.698 19.903 -27.401 1.00 48.09 104 THR A N 1
ATOM 834 C CA . THR A 1 104 ? 0.168 20.569 -28.395 1.00 48.09 104 THR A CA 1
ATOM 835 C C . THR A 1 104 ? 1.329 19.708 -28.893 1.00 48.09 104 THR A C 1
ATOM 837 O O . THR A 1 104 ? 1.948 20.050 -29.898 1.00 48.09 104 THR A O 1
ATOM 840 N N . VAL A 1 105 ? 1.602 18.565 -28.257 1.00 46.31 105 VAL A N 1
ATOM 841 C CA . VAL A 1 105 ? 2.581 17.592 -28.757 1.00 46.31 105 VAL A CA 1
ATOM 842 C C . VAL A 1 105 ? 1.878 16.698 -29.778 1.00 46.31 105 VAL A C 1
ATOM 844 O O . VAL A 1 105 ? 0.855 16.096 -29.459 1.00 46.31 105 VAL A O 1
ATOM 847 N N . ASN A 1 106 ? 2.373 16.646 -31.018 1.00 45.62 106 ASN A N 1
ATOM 848 C CA . ASN A 1 106 ? 1.767 15.844 -32.082 1.00 45.62 106 ASN A CA 1
ATOM 849 C C . ASN A 1 106 ? 2.698 14.681 -32.497 1.00 45.62 106 ASN A C 1
ATOM 851 O O . ASN A 1 106 ? 3.696 14.931 -33.175 1.00 45.62 106 ASN A O 1
ATOM 855 N N . PRO A 1 107 ? 2.389 13.425 -32.119 1.00 48.53 107 PRO A N 1
ATOM 856 C CA . PRO A 1 107 ? 1.282 13.029 -31.255 1.00 48.53 107 PRO A CA 1
ATOM 857 C C . PRO A 1 107 ? 1.630 13.198 -29.771 1.00 48.53 107 PRO A C 1
ATOM 859 O O . PRO A 1 107 ? 2.797 13.277 -29.387 1.00 48.53 107 PRO A O 1
ATOM 862 N N . VAL A 1 108 ? 0.594 13.251 -28.937 1.00 45.84 108 VAL A N 1
ATOM 863 C CA . VAL A 1 108 ? 0.741 13.433 -27.494 1.00 45.84 108 VAL A CA 1
ATOM 864 C C . VAL A 1 108 ? 1.412 12.197 -26.896 1.00 45.84 108 VAL A C 1
ATOM 866 O O . VAL A 1 108 ? 1.036 11.092 -27.246 1.00 45.84 108 VAL A O 1
ATOM 869 N N . GLU A 1 109 ? 2.385 12.338 -25.997 1.00 43.19 109 GLU A N 1
ATOM 870 C CA . GLU A 1 109 ? 3.230 11.227 -25.500 1.00 43.19 109 GLU A CA 1
ATOM 871 C C . GLU A 1 109 ? 2.434 10.019 -24.934 1.00 43.19 109 GLU A C 1
ATOM 873 O O . GLU A 1 109 ? 2.896 8.881 -24.992 1.00 43.19 109 GLU A O 1
ATOM 878 N N . TRP A 1 110 ? 1.206 10.241 -24.443 1.00 48.16 110 TRP A N 1
ATOM 879 C CA . TRP A 1 110 ? 0.282 9.206 -23.941 1.00 48.16 110 TRP A CA 1
ATOM 880 C C . TRP A 1 110 ? -0.703 8.660 -24.991 1.00 48.16 110 TRP A C 1
ATOM 882 O O . TRP A 1 110 ? -1.396 7.669 -24.757 1.00 48.16 110 TRP A O 1
ATOM 892 N N . TYR A 1 111 ? -0.758 9.270 -26.171 1.00 43.97 111 TYR A N 1
ATOM 893 C CA . TYR A 1 111 ? -1.482 8.788 -27.336 1.00 43.97 111 TYR A CA 1
ATOM 894 C C . TYR A 1 111 ? -0.424 8.414 -28.377 1.00 43.97 111 TYR A C 1
ATOM 896 O O . TYR A 1 111 ? 0.144 9.270 -29.037 1.00 43.97 111 TYR A O 1
ATOM 904 N N . PHE A 1 112 ? -0.145 7.127 -28.569 1.00 49.44 112 PHE A N 1
ATOM 905 C CA . PHE A 1 112 ? 0.596 6.670 -29.748 1.00 49.44 112 PHE A CA 1
ATOM 906 C C . PHE A 1 112 ? -0.415 6.317 -30.866 1.00 49.44 112 PHE A C 1
ATOM 908 O O . PHE A 1 112 ? -0.697 5.130 -31.062 1.00 49.44 112 PHE A O 1
ATOM 915 N N . PRO A 1 113 ? -1.040 7.277 -31.590 1.00 44.00 113 PRO A N 1
ATOM 916 C CA . PRO A 1 113 ? -2.003 6.998 -32.660 1.00 44.00 113 PRO A CA 1
ATOM 917 C C . PRO A 1 113 ? -1.365 6.249 -33.830 1.00 44.00 113 PRO A C 1
ATOM 919 O O . PRO A 1 113 ? -2.063 5.525 -34.526 1.00 44.00 113 PRO A O 1
ATOM 922 N N . SER A 1 114 ? -0.047 6.370 -34.008 1.00 47.19 114 SER A N 1
ATOM 923 C CA . SER A 1 114 ? 0.732 5.673 -35.036 1.00 47.19 114 SER A CA 1
ATOM 924 C C . SER A 1 114 ? 1.142 4.248 -34.655 1.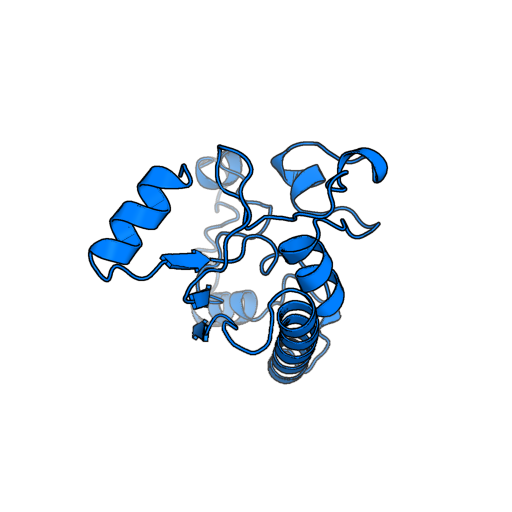00 47.19 114 SER A C 1
ATOM 926 O O . SER A 1 114 ? 1.616 3.504 -35.509 1.00 47.19 114 SER A O 1
ATOM 928 N N . ARG A 1 115 ? 0.975 3.849 -33.389 1.00 50.91 115 ARG A N 1
ATOM 929 C CA . ARG A 1 115 ? 1.284 2.491 -32.935 1.00 50.91 115 ARG A CA 1
ATOM 930 C C . ARG A 1 115 ? 0.074 1.596 -33.094 1.00 50.91 115 ARG A C 1
ATOM 932 O O . ARG A 1 115 ? -1.023 1.939 -32.644 1.00 50.91 115 ARG A O 1
ATOM 939 N N . SER A 1 116 ? 0.293 0.436 -33.703 1.00 58.91 116 SER A N 1
ATOM 940 C CA . SER A 1 116 ? -0.745 -0.572 -33.853 1.00 58.91 116 SER A CA 1
ATOM 941 C C . SER A 1 116 ? -1.254 -1.023 -32.479 1.00 58.91 116 SER A C 1
ATOM 943 O O . SER A 1 116 ? -0.581 -0.882 -31.454 1.00 58.91 116 SER A O 1
ATOM 945 N N . TRP A 1 117 ? -2.446 -1.614 -32.439 1.00 51.44 117 TRP A N 1
ATOM 946 C CA . TRP A 1 117 ? -2.969 -2.270 -31.234 1.00 51.44 117 TRP A CA 1
ATOM 947 C C . TRP A 1 117 ? -1.960 -3.256 -30.617 1.00 51.44 117 TRP A C 1
ATOM 949 O O . TRP A 1 117 ? -1.843 -3.342 -29.395 1.00 51.44 117 TRP A O 1
ATOM 959 N N . ASN A 1 118 ? -1.181 -3.947 -31.454 1.00 55.84 118 ASN A N 1
ATOM 960 C CA . ASN A 1 118 ? -0.141 -4.871 -31.009 1.00 55.84 118 ASN A CA 1
ATOM 961 C C . ASN A 1 118 ? 1.038 -4.150 -30.351 1.00 55.84 118 ASN A C 1
ATOM 963 O O . ASN A 1 118 ? 1.516 -4.612 -29.320 1.00 55.84 118 ASN A O 1
ATOM 967 N N . ASP A 1 119 ? 1.451 -2.999 -30.876 1.00 53.19 119 ASP A N 1
ATOM 968 C CA . ASP A 1 119 ? 2.517 -2.193 -30.278 1.00 53.19 119 ASP A CA 1
ATOM 969 C C . ASP A 1 119 ? 2.075 -1.608 -28.937 1.00 53.19 119 ASP A C 1
ATOM 971 O O . ASP A 1 119 ? 2.823 -1.644 -27.968 1.00 53.19 119 ASP A O 1
ATOM 975 N N . ARG A 1 120 ? 0.832 -1.127 -28.827 1.00 51.94 120 ARG A N 1
ATOM 976 C CA . ARG A 1 120 ? 0.294 -0.647 -27.542 1.00 51.94 120 ARG A CA 1
ATOM 977 C C . ARG A 1 120 ? 0.233 -1.763 -26.502 1.00 51.94 120 ARG A C 1
ATOM 979 O O . ARG A 1 120 ? 0.632 -1.544 -25.364 1.00 51.94 120 ARG A O 1
ATOM 986 N N . LYS A 1 121 ? -0.182 -2.973 -26.895 1.00 52.03 121 LYS A N 1
ATOM 987 C CA . LYS A 1 121 ? -0.087 -4.158 -26.027 1.00 52.03 121 LYS A CA 1
ATOM 988 C C . LYS A 1 121 ? 1.354 -4.493 -25.662 1.00 52.03 121 LYS A C 1
ATOM 990 O O . LYS A 1 121 ? 1.605 -4.858 -24.524 1.00 52.03 121 LYS A O 1
ATOM 995 N N . ALA A 1 122 ? 2.288 -4.399 -26.605 1.00 58.72 122 ALA A N 1
ATOM 996 C CA . ALA A 1 122 ? 3.699 -4.661 -26.349 1.00 58.72 122 ALA A CA 1
ATOM 997 C C . ALA A 1 122 ? 4.287 -3.649 -25.356 1.00 58.72 122 ALA A C 1
ATOM 999 O O . ALA A 1 122 ? 4.992 -4.049 -24.439 1.00 58.72 122 ALA A O 1
ATOM 1000 N N . PHE A 1 123 ? 3.930 -2.368 -25.469 1.00 51.31 123 PHE A N 1
ATOM 1001 C CA . PHE A 1 123 ? 4.349 -1.324 -24.532 1.00 51.31 123 PHE A CA 1
ATOM 1002 C C . PHE A 1 123 ? 3.685 -1.445 -23.159 1.00 51.31 123 PHE A C 1
ATOM 1004 O O . PHE A 1 123 ? 4.363 -1.262 -22.161 1.00 51.31 123 PHE A O 1
ATOM 1011 N N . ALA A 1 124 ? 2.411 -1.837 -23.075 1.00 53.47 124 ALA A N 1
ATOM 1012 C CA . ALA A 1 124 ? 1.770 -2.145 -21.791 1.00 53.47 124 ALA A CA 1
ATOM 1013 C C . ALA A 1 124 ? 2.393 -3.369 -21.083 1.00 53.47 124 ALA A C 1
ATOM 1015 O O . ALA A 1 124 ? 2.222 -3.547 -19.880 1.00 53.47 124 ALA A O 1
ATOM 1016 N N . ARG A 1 125 ? 3.131 -4.216 -21.819 1.00 51.56 125 ARG A N 1
ATOM 1017 C CA . ARG A 1 125 ? 3.945 -5.301 -21.247 1.00 51.56 125 ARG A CA 1
ATOM 1018 C C . ARG A 1 125 ? 5.315 -4.826 -20.758 1.00 51.56 125 ARG A C 1
ATOM 1020 O O . ARG A 1 125 ? 5.965 -5.592 -20.050 1.00 51.56 125 ARG A O 1
ATOM 1027 N N . ILE A 1 126 ? 5.763 -3.622 -21.132 1.00 48.72 126 ILE A N 1
ATOM 1028 C CA . ILE A 1 126 ? 7.016 -3.051 -20.631 1.00 48.72 126 ILE A CA 1
ATOM 1029 C C . ILE A 1 126 ? 6.799 -2.690 -19.169 1.00 48.72 126 ILE A C 1
ATOM 1031 O O . ILE A 1 126 ? 5.937 -1.883 -18.828 1.00 48.72 126 ILE A O 1
ATOM 1035 N N . ASP A 1 127 ? 7.574 -3.344 -18.317 1.00 50.97 127 ASP A N 1
ATOM 1036 C CA . ASP A 1 127 ? 7.528 -3.148 -16.882 1.00 50.97 127 ASP A CA 1
ATOM 1037 C C . ASP A 1 127 ? 8.186 -1.802 -16.526 1.00 50.97 127 ASP A C 1
ATOM 1039 O O . ASP A 1 127 ? 9.373 -1.621 -16.828 1.00 50.97 127 ASP A O 1
ATOM 1043 N N . PRO A 1 128 ? 7.468 -0.847 -15.901 1.00 53.22 128 PRO A N 1
ATOM 1044 C CA . PRO A 1 128 ? 8.094 0.367 -15.377 1.00 53.22 128 PRO A CA 1
ATOM 1045 C C . PRO A 1 128 ? 9.116 0.057 -14.268 1.00 53.22 128 PRO A C 1
ATOM 1047 O O . PRO A 1 128 ? 9.951 0.904 -13.950 1.00 53.22 128 PRO A O 1
ATOM 1050 N N . CYS A 1 129 ? 9.092 -1.162 -13.720 1.00 58.69 129 CYS A N 1
ATOM 1051 C CA . CYS A 1 129 ? 9.962 -1.666 -12.672 1.00 58.69 129 CYS A CA 1
ATOM 1052 C C . CYS A 1 129 ? 10.865 -2.805 -13.197 1.00 58.69 129 CYS A C 1
ATOM 1054 O O . CYS A 1 129 ? 10.696 -3.967 -12.827 1.00 58.69 129 CYS A O 1
ATOM 1056 N N . PRO A 1 130 ? 11.903 -2.506 -14.008 1.00 50.16 130 PRO A N 1
ATOM 1057 C CA . PRO A 1 130 ? 12.735 -3.513 -14.686 1.00 50.16 130 PRO A CA 1
ATOM 1058 C C . PRO A 1 130 ? 13.505 -4.463 -13.746 1.00 50.16 130 PRO A C 1
ATOM 1060 O O . PRO A 1 130 ? 14.113 -5.430 -14.202 1.00 50.16 130 PRO A O 1
ATOM 1063 N N . GLN A 1 131 ? 13.485 -4.215 -12.431 1.00 51.31 131 GLN A N 1
ATOM 1064 C CA . GLN A 1 131 ? 14.097 -5.085 -11.421 1.00 51.31 131 GLN A CA 1
ATOM 1065 C C . GLN A 1 131 ? 13.362 -6.425 -11.251 1.00 51.31 131 GLN A C 1
ATOM 1067 O O . GLN A 1 131 ? 13.963 -7.369 -10.745 1.00 51.31 131 GLN A O 1
ATOM 1072 N N . ALA A 1 132 ? 12.121 -6.554 -11.738 1.00 48.38 132 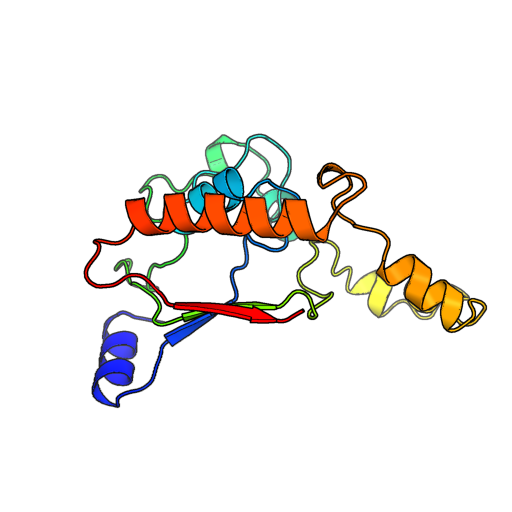ALA A N 1
ATOM 1073 C CA . ALA A 1 132 ? 11.380 -7.816 -11.759 1.00 48.38 132 ALA A CA 1
ATOM 1074 C C . ALA A 1 132 ? 11.868 -8.807 -12.841 1.00 48.38 132 ALA A C 1
ATOM 1076 O O . ALA A 1 132 ? 11.284 -9.876 -13.002 1.00 48.38 132 ALA A O 1
ATOM 1077 N N . GLY A 1 133 ? 12.939 -8.503 -13.583 1.00 51.94 133 GLY A N 1
ATOM 1078 C CA . GLY A 1 133 ? 13.576 -9.440 -14.515 1.00 51.94 133 GLY A CA 1
ATOM 1079 C C . GLY A 1 133 ? 12.663 -9.954 -15.641 1.00 51.94 133 GLY A C 1
ATOM 1080 O O . GLY A 1 133 ? 11.624 -9.381 -15.954 1.00 51.94 133 GLY A O 1
ATOM 1081 N N . SER A 1 134 ? 13.061 -11.054 -16.288 1.00 57.56 134 SER A N 1
ATOM 1082 C CA . SER A 1 134 ? 12.350 -11.612 -17.453 1.00 57.56 134 SER A CA 1
ATOM 1083 C C . SER A 1 134 ? 11.058 -12.369 -17.110 1.00 57.56 134 SER A C 1
ATOM 1085 O O . SER A 1 134 ? 10.261 -12.635 -18.009 1.00 57.56 134 SER A O 1
ATOM 1087 N N . ASN A 1 135 ? 10.826 -12.707 -15.834 1.00 64.38 135 ASN A N 1
ATOM 1088 C CA . ASN A 1 135 ? 9.646 -13.440 -15.362 1.00 64.38 135 ASN A CA 1
ATOM 1089 C C . ASN A 1 135 ? 8.852 -12.620 -14.332 1.00 64.38 135 ASN A 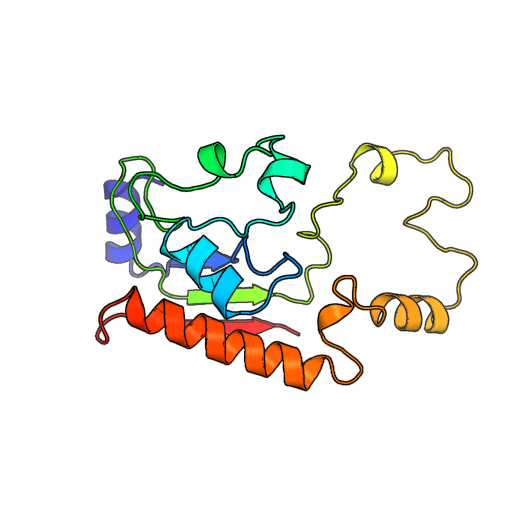C 1
ATOM 1091 O O . ASN A 1 135 ? 8.852 -12.902 -13.131 1.00 64.38 135 ASN A O 1
ATOM 1095 N N . ARG A 1 136 ? 8.168 -11.591 -14.840 1.00 60.72 136 ARG A N 1
ATOM 1096 C CA . ARG A 1 136 ? 7.397 -10.613 -14.062 1.00 60.72 136 ARG A CA 1
ATOM 1097 C C . ARG A 1 136 ? 6.377 -11.250 -13.119 1.00 60.72 136 ARG A C 1
ATOM 1099 O O . ARG A 1 136 ? 6.354 -10.912 -11.945 1.00 60.72 136 ARG A O 1
ATOM 1106 N N . THR A 1 137 ? 5.558 -12.188 -13.598 1.00 64.88 137 THR A N 1
ATOM 1107 C CA . THR A 1 137 ? 4.508 -12.811 -12.772 1.00 64.88 137 THR A CA 1
ATOM 1108 C C . THR A 1 137 ? 5.097 -13.556 -11.578 1.00 64.88 137 THR A C 1
ATOM 1110 O O . THR A 1 137 ? 4.596 -13.410 -10.469 1.00 64.88 137 THR A O 1
ATOM 1113 N N . ALA A 1 138 ? 6.172 -14.326 -11.775 1.00 68.38 138 ALA A N 1
ATOM 1114 C CA . ALA A 1 138 ? 6.806 -15.055 -10.679 1.00 68.38 138 ALA A CA 1
ATOM 1115 C C . ALA A 1 138 ? 7.412 -14.108 -9.633 1.00 68.38 138 ALA A C 1
ATOM 1117 O O . ALA A 1 138 ? 7.276 -14.345 -8.433 1.00 68.38 138 ALA A O 1
ATOM 1118 N N . ASN A 1 139 ? 8.036 -13.018 -10.081 1.00 68.81 139 ASN A N 1
ATOM 1119 C CA . ASN A 1 139 ? 8.641 -12.043 -9.180 1.00 68.81 139 ASN A CA 1
ATOM 1120 C C . ASN A 1 139 ? 7.590 -11.212 -8.435 1.00 68.81 139 ASN A C 1
ATOM 1122 O O . ASN A 1 139 ? 7.710 -11.061 -7.223 1.00 68.81 139 ASN A O 1
ATOM 1126 N N . LEU A 1 140 ? 6.496 -10.823 -9.098 1.00 72.81 140 LEU A N 1
ATOM 1127 C CA . LEU A 1 140 ? 5.363 -10.165 -8.443 1.00 72.81 140 LEU A CA 1
ATOM 1128 C C . LEU A 1 140 ? 4.724 -11.069 -7.376 1.00 72.81 140 LEU A C 1
ATOM 1130 O O . LEU A 1 140 ? 4.462 -10.629 -6.261 1.00 72.81 140 LEU A O 1
ATOM 1134 N N . MET A 1 141 ? 4.539 -12.362 -7.672 1.00 76.19 141 MET A N 1
ATOM 1135 C CA . MET A 1 141 ? 4.051 -13.333 -6.682 1.00 76.19 141 MET A CA 1
ATOM 1136 C C . MET A 1 141 ? 5.001 -13.466 -5.488 1.00 76.19 141 MET A C 1
ATOM 1138 O O . MET A 1 141 ? 4.552 -13.501 -4.343 1.00 76.19 141 MET A O 1
ATOM 1142 N N . SER A 1 142 ? 6.313 -13.501 -5.733 1.00 81.12 142 SER A N 1
ATOM 1143 C CA . SER A 1 142 ? 7.320 -13.477 -4.667 1.00 81.12 142 SER A CA 1
ATOM 1144 C C . SER A 1 142 ? 7.213 -12.204 -3.818 1.00 81.12 142 SER A C 1
ATOM 1146 O O . SER A 1 142 ? 7.313 -12.273 -2.592 1.00 81.12 142 SER A O 1
ATOM 1148 N N . ASP A 1 143 ? 6.995 -11.047 -4.437 1.00 81.38 143 ASP A N 1
ATOM 1149 C CA . ASP A 1 143 ? 6.844 -9.786 -3.717 1.00 81.38 143 ASP A CA 1
ATOM 1150 C C . ASP A 1 143 ? 5.554 -9.745 -2.891 1.00 81.38 143 ASP A C 1
ATOM 1152 O O . ASP A 1 143 ? 5.608 -9.347 -1.728 1.00 81.38 143 ASP A O 1
ATOM 1156 N N . TYR A 1 144 ? 4.433 -10.279 -3.386 1.00 82.88 144 TYR A N 1
ATOM 1157 C CA . TYR A 1 144 ? 3.234 -10.451 -2.557 1.00 82.88 144 TYR A CA 1
ATOM 1158 C C . TYR A 1 144 ? 3.500 -11.319 -1.325 1.00 82.88 144 TYR A C 1
ATOM 1160 O O . TYR A 1 144 ? 3.082 -10.961 -0.226 1.00 82.88 144 TYR A O 1
ATOM 1168 N N . VAL A 1 145 ? 4.230 -12.429 -1.466 1.00 86.81 145 VAL A N 1
ATOM 1169 C CA . VAL A 1 145 ? 4.572 -13.300 -0.326 1.00 86.81 145 VAL A CA 1
ATOM 1170 C C . VAL A 1 145 ? 5.425 -12.557 0.708 1.00 86.81 145 VAL A C 1
ATOM 1172 O O . VAL A 1 145 ? 5.149 -12.639 1.907 1.00 86.81 145 VAL A O 1
ATOM 1175 N N . LYS A 1 146 ? 6.431 -11.794 0.267 1.00 89.06 146 LYS A N 1
ATOM 1176 C CA . LYS A 1 146 ? 7.265 -10.973 1.161 1.00 89.06 146 LYS A CA 1
ATOM 1177 C C . LYS A 1 146 ? 6.447 -9.893 1.864 1.00 89.06 146 LYS A C 1
ATOM 1179 O O . LYS A 1 146 ? 6.551 -9.743 3.078 1.00 89.06 146 LYS A O 1
ATOM 1184 N N . TYR A 1 147 ? 5.592 -9.195 1.121 1.00 88.44 147 TYR A N 1
ATOM 1185 C CA . TYR A 1 147 ? 4.690 -8.183 1.660 1.00 88.44 147 TYR A CA 1
ATOM 1186 C C . TYR A 1 147 ? 3.765 -8.775 2.735 1.00 88.44 147 TYR A C 1
ATOM 1188 O O . TYR A 1 147 ? 3.659 -8.234 3.837 1.00 88.44 147 TYR A O 1
ATOM 1196 N N . ILE A 1 148 ? 3.157 -9.935 2.457 1.00 88.31 148 ILE A N 1
ATOM 1197 C CA . ILE A 1 148 ? 2.306 -10.676 3.401 1.00 88.31 148 ILE A CA 1
ATOM 1198 C C . ILE A 1 148 ? 3.074 -11.043 4.668 1.00 88.31 148 ILE A C 1
ATOM 1200 O O . ILE A 1 148 ? 2.530 -10.939 5.766 1.00 88.31 148 ILE A O 1
ATOM 1204 N N . SER A 1 149 ? 4.341 -11.442 4.546 1.00 90.69 149 SER A N 1
ATOM 1205 C CA . SER A 1 149 ? 5.173 -11.739 5.713 1.00 90.69 149 SER A CA 1
ATOM 1206 C C . SER A 1 149 ? 5.295 -10.529 6.643 1.00 90.69 149 SER A C 1
ATOM 1208 O O . SER A 1 149 ? 5.186 -10.693 7.856 1.00 90.69 149 SER A O 1
ATOM 1210 N N . ILE A 1 150 ? 5.481 -9.321 6.103 1.00 91.44 150 ILE A N 1
ATOM 1211 C CA . ILE A 1 150 ? 5.544 -8.092 6.910 1.00 91.44 150 ILE A CA 1
ATOM 1212 C C . ILE A 1 150 ? 4.165 -7.727 7.472 1.00 91.44 150 ILE A C 1
ATOM 1214 O O . ILE A 1 150 ? 4.051 -7.374 8.646 1.00 91.44 150 ILE A O 1
ATOM 1218 N N . MET A 1 151 ? 3.098 -7.885 6.685 1.00 90.62 151 MET A N 1
ATOM 1219 C CA . MET A 1 151 ? 1.720 -7.681 7.148 1.00 90.62 151 MET A CA 1
ATOM 1220 C C . MET A 1 151 ? 1.396 -8.556 8.369 1.00 90.62 151 MET A C 1
ATOM 1222 O O . MET A 1 151 ? 0.837 -8.068 9.352 1.00 90.62 151 MET A O 1
ATOM 1226 N N . ASN A 1 152 ? 1.793 -9.829 8.330 1.00 88.81 152 ASN A N 1
ATOM 1227 C CA . ASN A 1 152 ? 1.590 -10.790 9.416 1.00 88.81 152 ASN A CA 1
ATOM 1228 C C . ASN A 1 152 ? 2.420 -10.468 10.667 1.00 88.81 152 ASN A C 1
ATOM 1230 O O . ASN A 1 152 ? 2.048 -10.872 11.764 1.00 88.81 152 ASN A O 1
ATOM 1234 N N . GLN A 1 153 ? 3.542 -9.759 10.520 1.00 88.94 153 GLN A N 1
ATOM 1235 C CA . GLN A 1 153 ? 4.307 -9.246 11.660 1.00 88.94 153 GLN A CA 1
ATOM 1236 C C . GLN A 1 153 ? 3.632 -8.018 12.283 1.00 88.94 153 GLN A C 1
ATOM 1238 O O . GLN A 1 153 ? 3.686 -7.842 13.500 1.00 88.94 153 GLN A O 1
ATOM 1243 N N . LYS A 1 154 ? 2.987 -7.170 11.468 1.00 87.31 154 LYS A N 1
ATOM 1244 C CA . LYS A 1 154 ? 2.296 -5.961 11.940 1.00 87.31 154 LYS A CA 1
ATOM 1245 C C . LYS A 1 154 ? 0.993 -6.278 12.655 1.00 87.31 154 LYS A C 1
ATOM 1247 O O . LYS A 1 154 ? 0.711 -5.704 13.708 1.00 87.31 154 LYS A O 1
ATOM 1252 N N . PHE A 1 155 ? 0.165 -7.117 12.046 1.00 83.12 155 PHE A N 1
ATOM 1253 C CA . PHE A 1 155 ? -1.161 -7.426 12.553 1.00 83.12 155 PHE A CA 1
ATOM 1254 C C . PHE A 1 155 ? -1.140 -8.764 13.280 1.00 83.12 155 PHE A C 1
ATOM 1256 O O . PHE A 1 155 ? -0.701 -9.773 12.738 1.00 83.12 155 PHE A O 1
ATOM 1263 N N . ASN A 1 156 ? -1.649 -8.778 14.514 1.00 69.88 156 ASN A N 1
ATOM 1264 C CA . ASN A 1 156 ? -1.831 -10.017 15.264 1.00 69.88 156 ASN A CA 1
ATOM 1265 C C . ASN A 1 156 ? -2.651 -11.025 14.441 1.00 69.88 156 ASN A C 1
ATOM 1267 O O . ASN A 1 156 ? -3.619 -10.654 13.772 1.00 69.88 156 ASN A O 1
ATOM 1271 N N . SER A 1 157 ? -2.308 -12.309 14.567 1.00 60.12 157 SER A N 1
ATOM 1272 C CA . SER A 1 157 ? -2.852 -13.431 13.783 1.00 60.12 157 SER A CA 1
ATOM 1273 C C . SER A 1 157 ? -4.382 -13.543 13.742 1.00 60.12 157 SER A C 1
ATOM 1275 O O . SER A 1 157 ? -4.926 -14.211 12.869 1.00 60.12 157 SER A O 1
ATOM 1277 N N . THR A 1 158 ? -5.093 -12.890 14.662 1.00 61.78 158 THR A N 1
ATOM 1278 C CA . THR A 1 158 ? -6.557 -12.925 14.756 1.00 61.78 158 THR A CA 1
ATOM 1279 C C . THR A 1 158 ? -7.273 -11.929 13.842 1.00 61.78 158 THR A C 1
ATOM 1281 O O . THR A 1 158 ? -8.478 -12.073 13.639 1.00 61.78 158 THR A O 1
ATOM 1284 N N . LYS A 1 159 ? -6.576 -10.932 13.279 1.00 74.19 159 LYS A N 1
ATOM 1285 C CA . LYS A 1 159 ? -7.132 -9.984 12.299 1.00 74.19 159 LYS A CA 1
ATOM 1286 C C . LYS A 1 159 ? -6.084 -9.614 11.259 1.00 74.19 159 LYS A C 1
ATOM 1288 O O . LYS A 1 159 ? -5.544 -8.514 11.276 1.00 74.19 159 LYS A O 1
ATOM 1293 N N . ILE A 1 160 ? -5.811 -10.545 10.357 1.00 85.00 160 ILE A N 1
ATOM 1294 C CA . ILE A 1 160 ? -5.003 -10.282 9.167 1.00 85.00 160 ILE A CA 1
ATOM 1295 C C . ILE A 1 160 ? -5.955 -9.823 8.048 1.00 85.00 160 ILE A C 1
ATOM 1297 O O . ILE A 1 160 ? -6.945 -10.518 7.799 1.00 85.00 160 ILE A O 1
ATOM 1301 N N . PRO A 1 161 ? -5.702 -8.673 7.392 1.00 89.69 161 PRO A N 1
ATOM 1302 C CA . PRO A 1 161 ? -6.479 -8.244 6.233 1.00 89.69 161 PRO A CA 1
ATOM 1303 C C . PRO A 1 161 ? -6.502 -9.309 5.135 1.00 89.69 161 PRO A C 1
ATOM 1305 O O . PRO A 1 161 ? -5.490 -9.960 4.865 1.00 89.69 161 PRO A O 1
ATOM 1308 N N . GLN A 1 162 ? -7.636 -9.455 4.453 1.00 90.75 162 GLN A N 1
ATOM 1309 C CA . GLN A 1 162 ? -7.669 -10.222 3.210 1.00 90.75 162 GLN A CA 1
ATOM 1310 C C . GLN A 1 162 ? -6.897 -9.484 2.118 1.00 90.75 162 GLN A C 1
ATOM 1312 O O . GLN A 1 162 ? -6.829 -8.256 2.117 1.00 90.75 162 GLN A O 1
ATOM 1317 N N . ILE A 1 163 ? -6.343 -10.229 1.166 1.00 87.62 163 ILE A N 1
ATOM 1318 C CA . ILE A 1 163 ? -5.703 -9.652 -0.012 1.00 87.62 163 ILE A CA 1
ATOM 1319 C C . ILE A 1 163 ? -6.514 -10.021 -1.243 1.00 87.62 163 ILE A C 1
ATOM 1321 O O . ILE A 1 163 ? -6.774 -11.197 -1.497 1.00 87.62 163 ILE A O 1
ATOM 1325 N N . GLN A 1 164 ? -6.876 -9.004 -2.015 1.00 87.00 164 GLN A N 1
ATOM 1326 C CA . GLN A 1 164 ? -7.413 -9.158 -3.356 1.00 87.00 164 GLN A CA 1
ATOM 1327 C C . GLN A 1 164 ? -6.375 -8.668 -4.353 1.00 87.00 164 GLN A C 1
ATOM 1329 O O . GLN A 1 164 ? -5.824 -7.581 -4.192 1.00 87.00 164 GLN A O 1
ATOM 1334 N N . ILE A 1 165 ? -6.133 -9.471 -5.386 1.00 79.00 165 ILE A N 1
ATOM 1335 C CA . ILE A 1 165 ? -5.227 -9.110 -6.467 1.00 79.00 165 ILE A CA 1
ATOM 1336 C C . ILE A 1 165 ? -6.013 -9.112 -7.772 1.00 79.00 165 ILE A C 1
ATOM 1338 O O . ILE A 1 165 ? -6.569 -10.141 -8.161 1.00 79.00 165 ILE A O 1
ATOM 1342 N N . ASN A 1 166 ? -6.046 -7.969 -8.450 1.00 74.19 166 ASN A N 1
ATOM 1343 C CA . ASN A 1 166 ? -6.658 -7.822 -9.761 1.00 74.19 166 ASN A CA 1
ATOM 1344 C C . ASN A 1 166 ? -5.559 -7.614 -10.808 1.00 74.19 166 ASN A C 1
ATOM 1346 O O . ASN A 1 166 ? -4.765 -6.685 -10.671 1.00 74.19 166 ASN A O 1
ATOM 1350 N N . TRP A 1 167 ? -5.546 -8.465 -11.837 1.00 65.25 167 TRP A N 1
ATOM 1351 C CA . TRP A 1 167 ? -4.561 -8.501 -12.927 1.00 65.25 167 TRP A CA 1
ATOM 1352 C C . TRP A 1 167 ? -5.214 -8.175 -14.268 1.00 65.25 167 TRP A C 1
ATOM 1354 O O . TRP A 1 167 ? -6.403 -8.537 -14.445 1.00 65.25 167 TRP A O 1
#

Organism: Adineta ricciae (NCBI:txid249248)

Sequence (167 aa):
MTNGMLMAFRRQNLSIIVISPAFTQCYDGTSLGLLEFYGQSPSKNNLFCQIFQICDPIDREDPNGKGWFVTKDGFSFTPDLLNFDERMPNLVSYLDYDKLINRTVNPVEWYFPSRSWNDRKAFARIDPCPQAGSNRTANLMSDYVKYISIMNQKFNSTKIPQIQINW